Protein AF-A0A821WD54-F1 (afdb_monomer_lite)

Secondary structure (DSSP, 8-state):
-------------PPPP-S------S-HHHHHHHHHHHTT-B----TTSTTTT-B---

Foldseek 3Di:
DDDDDPPDDDPPDDPDDDPDDDDDDPDPVVVVVCQVVQAQDQPDDDPPDPRRRPGDHD

Structure (mmCIF, N/CA/C/O backbone):
data_AF-A0A821WD54-F1
#
_entry.id   AF-A0A821WD54-F1
#
loop_
_atom_site.group_PDB
_atom_site.id
_atom_site.type_symbol
_atom_site.label_atom_id
_atom_site.label_alt_id
_atom_site.label_comp_id
_atom_site.label_asym_id
_atom_site.label_entity_id
_atom_site.label_seq_id
_atom_site.pdbx_PDB_ins_code
_atom_site.Cartn_x
_atom_site.Cartn_y
_atom_site.Cartn_z
_atom_site.occupancy
_atom_site.B_iso_or_equiv
_atom_site.auth_seq_id
_atom_site.auth_comp_id
_atom_site.auth_asym_id
_atom_site.auth_atom_id
_atom_site.pdbx_PDB_model_num
ATOM 1 N N . PHE A 1 1 ? 39.999 1.575 -43.988 1.00 41.12 1 PHE A N 1
ATOM 2 C CA . PHE A 1 1 ? 40.147 2.192 -42.656 1.00 41.12 1 PHE A CA 1
ATOM 3 C C . PHE A 1 1 ? 38.863 1.906 -41.897 1.00 41.12 1 PHE A C 1
ATOM 5 O O . PHE A 1 1 ? 37.801 2.190 -42.430 1.00 41.12 1 PHE A O 1
ATOM 12 N N . PHE A 1 2 ? 38.978 1.147 -40.806 1.00 41.12 2 PHE A N 1
ATOM 13 C CA . PHE A 1 2 ? 37.906 0.368 -40.175 1.00 41.12 2 PHE A CA 1
ATOM 14 C C . PHE A 1 2 ? 36.747 1.218 -39.628 1.00 41.12 2 PHE A C 1
ATOM 16 O O . PHE A 1 2 ? 36.951 2.348 -39.191 1.00 41.12 2 PHE A O 1
ATOM 23 N N . ASN A 1 3 ? 35.548 0.625 -39.677 1.00 42.44 3 ASN A N 1
ATOM 24 C CA . ASN A 1 3 ? 34.288 1.150 -39.154 1.00 42.44 3 ASN A CA 1
ATOM 25 C C . ASN A 1 3 ? 34.395 1.480 -37.662 1.00 42.44 3 ASN A C 1
ATOM 27 O O . ASN A 1 3 ? 34.955 0.708 -36.888 1.00 42.44 3 ASN A O 1
ATOM 31 N N . ILE A 1 4 ? 33.798 2.605 -37.279 1.00 55.53 4 ILE A N 1
ATOM 32 C CA . ILE A 1 4 ? 33.590 2.989 -35.885 1.00 55.53 4 ILE A CA 1
ATOM 33 C C . ILE A 1 4 ? 32.450 2.116 -35.354 1.00 55.53 4 ILE A C 1
ATOM 35 O O . ILE A 1 4 ? 31.314 2.237 -35.812 1.00 55.53 4 ILE A O 1
ATOM 39 N N . GLU A 1 5 ? 32.760 1.207 -34.433 1.00 58.66 5 GLU A N 1
ATOM 40 C CA . GLU A 1 5 ? 31.745 0.498 -33.657 1.00 58.66 5 GLU A CA 1
ATOM 41 C C . GLU A 1 5 ? 31.107 1.489 -32.676 1.00 58.66 5 GLU A C 1
ATOM 43 O O . GLU A 1 5 ? 31.766 2.053 -31.804 1.00 58.66 5 GLU A O 1
ATOM 48 N N . ASP A 1 6 ? 29.816 1.746 -32.873 1.00 59.91 6 ASP A N 1
ATOM 49 C CA . ASP A 1 6 ? 28.979 2.528 -31.968 1.00 59.91 6 ASP A CA 1
ATOM 50 C C . ASP A 1 6 ? 28.744 1.669 -30.712 1.00 59.91 6 ASP A C 1
ATOM 52 O O . ASP A 1 6 ? 27.922 0.745 -30.716 1.00 59.91 6 ASP A O 1
ATOM 56 N N . GLU A 1 7 ? 29.535 1.895 -29.656 1.00 55.25 7 GLU A N 1
ATOM 57 C CA . GLU A 1 7 ? 29.376 1.198 -28.379 1.00 55.25 7 GLU A CA 1
ATOM 58 C C . GLU A 1 7 ? 27.992 1.508 -27.789 1.00 55.25 7 GLU A C 1
ATOM 60 O O . GLU A 1 7 ? 27.704 2.576 -27.239 1.00 55.25 7 GLU A O 1
ATOM 65 N N . GLY A 1 8 ? 27.100 0.528 -27.934 1.00 56.59 8 GLY A N 1
ATOM 66 C CA . GLY A 1 8 ? 25.723 0.576 -27.483 1.00 56.59 8 GLY A CA 1
ATOM 67 C C . GLY A 1 8 ? 25.598 0.925 -26.000 1.00 56.59 8 GLY A C 1
ATOM 68 O O . GLY A 1 8 ? 25.931 0.132 -25.126 1.00 56.59 8 GLY A O 1
ATOM 69 N N . LYS A 1 9 ? 25.045 2.118 -25.754 1.00 51.56 9 LYS A N 1
ATOM 70 C CA . LYS A 1 9 ? 24.340 2.613 -24.555 1.00 51.56 9 LYS A CA 1
ATOM 71 C C . LYS A 1 9 ? 24.453 1.733 -23.304 1.00 51.56 9 LYS A C 1
ATOM 73 O O . LYS A 1 9 ? 23.816 0.684 -23.200 1.00 51.56 9 LYS A O 1
ATOM 78 N N . SER A 1 10 ? 25.133 2.278 -22.295 1.00 57.69 10 SER A N 1
ATOM 79 C CA . SER A 1 10 ? 25.212 1.745 -20.935 1.00 57.69 10 SER A CA 1
ATOM 80 C C . SER A 1 10 ? 23.862 1.216 -20.433 1.00 57.69 10 SER A C 1
ATOM 82 O O . SER A 1 10 ? 22.842 1.915 -20.368 1.00 57.69 10 SER A O 1
ATOM 84 N N . LYS A 1 11 ? 23.854 -0.068 -20.071 1.00 62.53 11 LYS A N 1
ATOM 85 C CA . LYS A 1 11 ? 22.733 -0.733 -19.413 1.00 62.53 11 LYS A 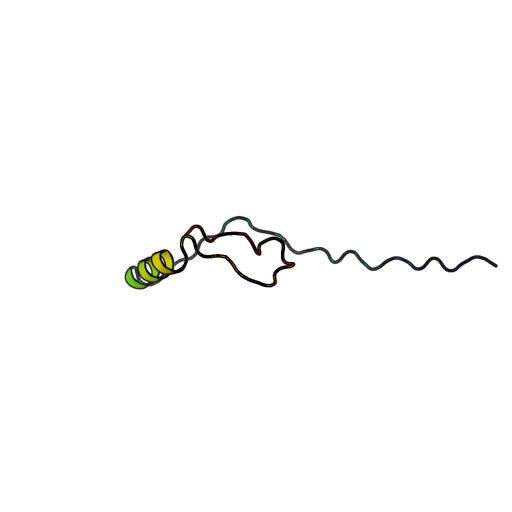CA 1
ATOM 86 C C . LYS A 1 11 ? 22.544 -0.047 -18.060 1.00 62.53 11 LYS A C 1
ATOM 88 O O . LYS A 1 11 ? 23.269 -0.343 -17.120 1.00 62.53 11 LYS A O 1
ATOM 93 N N . ARG A 1 12 ? 21.608 0.908 -17.968 1.00 66.19 12 ARG A N 1
ATOM 94 C CA . ARG A 1 12 ? 21.235 1.524 -16.686 1.00 66.19 12 ARG A CA 1
ATOM 95 C C . ARG A 1 12 ? 20.836 0.405 -15.736 1.00 66.19 12 ARG A C 1
ATOM 97 O O . ARG A 1 12 ? 19.809 -0.247 -15.945 1.00 66.19 12 ARG A O 1
ATOM 104 N N . GLU A 1 13 ? 21.678 0.174 -14.742 1.00 66.75 13 GLU A N 1
ATOM 105 C CA . GLU A 1 13 ? 21.439 -0.802 -13.698 1.00 66.75 13 GLU A CA 1
ATOM 106 C C . GLU A 1 13 ? 20.172 -0.360 -12.966 1.00 66.75 13 GLU A C 1
ATOM 108 O O . GLU A 1 13 ? 20.093 0.724 -12.383 1.00 66.75 13 GLU A O 1
ATOM 113 N N . ARG A 1 14 ? 19.100 -1.133 -13.147 1.00 71.25 14 ARG A N 1
ATOM 114 C CA . ARG A 1 14 ? 17.834 -0.857 -12.475 1.00 71.25 14 ARG A CA 1
ATOM 115 C C . ARG A 1 14 ? 18.098 -1.181 -11.014 1.00 71.25 14 ARG A C 1
ATOM 117 O O . ARG A 1 14 ? 18.463 -2.317 -10.729 1.00 71.25 14 ARG A O 1
ATOM 124 N N . GLY A 1 15 ? 17.965 -0.180 -10.144 1.00 76.88 15 GLY A N 1
ATOM 125 C CA . GLY A 1 15 ? 18.153 -0.344 -8.705 1.00 76.88 15 GLY A CA 1
ATOM 126 C C . GLY A 1 15 ? 17.355 -1.529 -8.143 1.00 76.88 15 GLY A C 1
ATOM 127 O O . GLY A 1 15 ? 16.467 -2.059 -8.824 1.00 76.88 15 GLY A O 1
ATOM 128 N N . PRO A 1 16 ? 17.675 -1.959 -6.913 1.00 80.38 16 PRO A N 1
ATOM 129 C CA . PRO A 1 16 ? 17.071 -3.140 -6.314 1.00 80.38 16 PRO A CA 1
ATOM 130 C C . PRO A 1 16 ? 15.544 -3.055 -6.363 1.00 80.38 16 PRO A C 1
ATOM 132 O O . PRO A 1 16 ? 14.949 -2.016 -6.069 1.00 80.38 16 PRO A O 1
ATOM 135 N N . LYS A 1 17 ? 14.924 -4.157 -6.786 1.00 83.06 17 LYS A N 1
ATOM 136 C CA . LYS A 1 17 ? 13.474 -4.324 -6.787 1.00 83.06 17 LYS A CA 1
ATOM 137 C C . LYS A 1 17 ? 13.094 -5.102 -5.541 1.00 83.06 17 LYS A C 1
ATOM 139 O O . LYS A 1 17 ? 13.662 -6.163 -5.298 1.00 83.06 17 LYS A O 1
ATOM 144 N N . TYR A 1 18 ? 12.134 -4.577 -4.801 1.00 85.31 18 TYR A N 1
ATOM 145 C CA . TYR A 1 18 ? 11.596 -5.212 -3.609 1.00 85.31 18 TYR A CA 1
ATOM 146 C C . TYR A 1 18 ? 10.175 -5.675 -3.900 1.00 85.31 18 TYR A C 1
ATOM 148 O O . TYR A 1 18 ? 9.441 -4.989 -4.611 1.00 85.31 18 TYR A O 1
ATOM 156 N N . THR A 1 19 ? 9.822 -6.837 -3.371 1.00 86.62 19 THR A N 1
ATOM 157 C CA . THR A 1 19 ? 8.492 -7.440 -3.491 1.00 86.62 19 THR A CA 1
ATOM 158 C C . THR A 1 19 ? 7.624 -7.133 -2.269 1.00 86.62 19 THR A C 1
ATOM 160 O O . THR A 1 19 ? 6.411 -7.010 -2.401 1.00 86.62 19 THR A O 1
ATOM 163 N N . GLU A 1 20 ? 8.231 -6.907 -1.099 1.00 89.62 20 GLU A N 1
ATOM 164 C CA . GLU A 1 20 ? 7.529 -6.623 0.156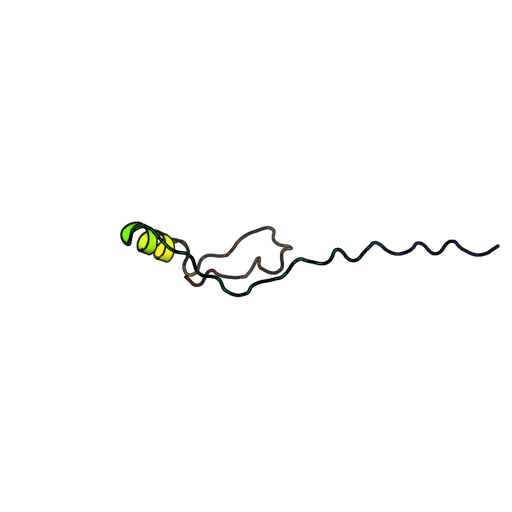 1.00 89.62 20 GLU A CA 1
ATOM 165 C C . GLU A 1 20 ? 8.239 -5.543 0.995 1.00 89.62 20 GLU A C 1
ATOM 167 O O . GLU A 1 20 ? 9.444 -5.308 0.868 1.00 89.62 20 GLU A O 1
ATOM 172 N N . GLY A 1 21 ? 7.482 -4.905 1.894 1.00 90.88 21 GLY A N 1
ATOM 173 C CA . GLY A 1 21 ? 7.980 -3.938 2.872 1.00 90.88 21 GLY A CA 1
ATOM 174 C C . GLY A 1 21 ? 6.975 -3.694 4.001 1.00 90.88 21 GLY A C 1
ATOM 175 O O . GLY A 1 21 ? 5.785 -3.960 3.846 1.00 90.88 21 GLY A O 1
ATOM 176 N N . TRP A 1 22 ? 7.454 -3.185 5.137 1.00 92.12 22 TRP A N 1
ATOM 177 C CA . TRP A 1 22 ? 6.629 -2.902 6.316 1.00 92.12 22 TRP A CA 1
ATOM 178 C C . TRP A 1 22 ? 6.432 -1.399 6.495 1.00 92.12 22 TRP A C 1
ATOM 180 O O . TRP A 1 22 ? 7.368 -0.617 6.328 1.00 92.12 22 TRP A O 1
ATOM 190 N N . VAL A 1 23 ? 5.215 -1.000 6.863 1.00 90.88 23 VAL A N 1
ATOM 191 C CA . VAL A 1 23 ? 4.865 0.391 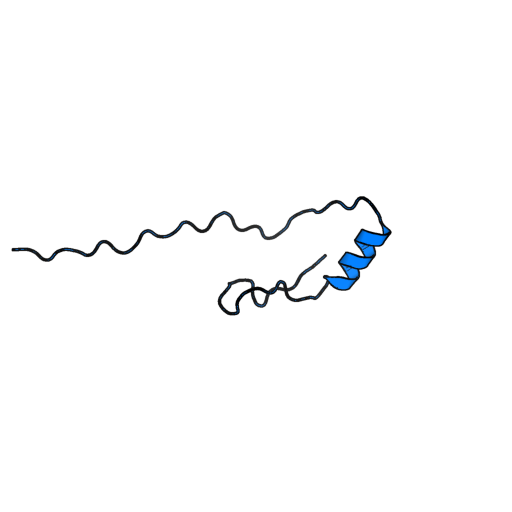7.173 1.00 90.88 23 VAL A CA 1
ATOM 192 C C . VAL A 1 23 ? 4.231 0.446 8.556 1.00 90.88 23 VAL A C 1
ATOM 194 O O . VAL A 1 23 ? 3.308 -0.309 8.858 1.00 90.88 23 VAL A O 1
ATOM 197 N N . GLU A 1 24 ? 4.708 1.364 9.391 1.00 94.81 24 GLU A N 1
ATOM 198 C CA . GLU A 1 24 ? 4.187 1.583 10.738 1.00 94.81 24 GLU A CA 1
ATOM 199 C C . GLU A 1 24 ? 3.260 2.800 10.775 1.00 94.81 24 GLU A C 1
ATOM 201 O O . GLU A 1 24 ? 3.564 3.865 10.232 1.00 94.81 24 GLU A O 1
ATOM 206 N N . PHE A 1 25 ? 2.125 2.660 11.461 1.00 94.38 25 PHE A N 1
ATOM 207 C CA . PHE A 1 25 ? 1.146 3.732 11.624 1.00 94.38 25 PHE A CA 1
ATOM 208 C C . PHE A 1 25 ? 1.082 4.184 13.079 1.00 94.38 25 PHE A C 1
ATOM 210 O O . PHE A 1 25 ? 0.947 3.370 13.990 1.00 94.38 25 PHE A O 1
ATOM 217 N N . LYS A 1 26 ? 1.074 5.504 13.298 1.00 95.62 26 LYS A N 1
ATOM 218 C CA . LYS A 1 26 ? 0.914 6.094 14.640 1.00 95.62 26 LYS A CA 1
ATOM 219 C C . LYS A 1 26 ? -0.478 5.861 15.235 1.00 95.62 26 LYS A C 1
ATOM 221 O O . LYS A 1 26 ? -0.636 5.848 16.450 1.00 95.62 26 LYS A O 1
ATOM 226 N N . SER A 1 27 ? -1.494 5.708 14.385 1.00 97.31 27 SER A N 1
ATOM 227 C CA . SER A 1 27 ? -2.894 5.565 14.782 1.00 97.31 27 SER A CA 1
ATOM 228 C C . SER A 1 27 ? -3.533 4.364 14.100 1.00 97.31 27 SER A C 1
ATOM 230 O O . SER A 1 27 ? -3.471 4.200 12.880 1.00 97.31 27 SER A O 1
ATOM 232 N N . LYS A 1 28 ? -4.247 3.557 14.891 1.00 96.19 28 LYS A N 1
ATOM 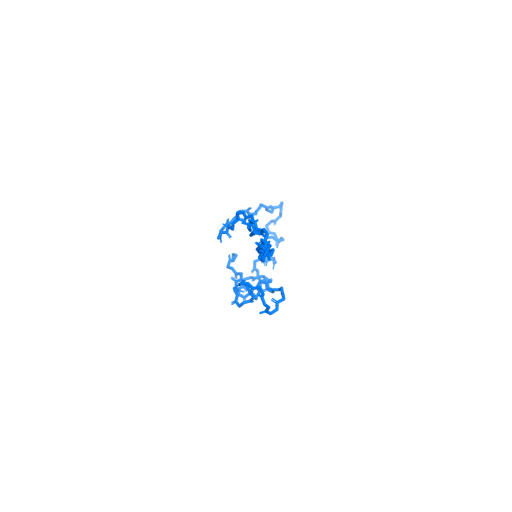233 C CA . LYS A 1 28 ? -5.013 2.405 14.395 1.00 96.19 28 LYS A CA 1
ATOM 234 C C . LYS A 1 28 ? -6.139 2.813 13.443 1.00 96.19 28 LYS A C 1
ATOM 236 O O . LYS A 1 28 ? -6.514 2.030 12.572 1.00 96.19 28 LYS A O 1
ATOM 241 N N . ARG A 1 29 ? -6.716 4.007 13.618 1.00 96.94 29 ARG A N 1
ATOM 242 C CA . ARG A 1 29 ? -7.780 4.504 12.734 1.00 96.94 29 ARG A CA 1
ATOM 243 C C . ARG A 1 29 ? -7.242 4.738 11.326 1.00 96.94 29 ARG A C 1
ATOM 245 O O . ARG A 1 29 ? -7.877 4.307 10.367 1.00 96.94 29 ARG A O 1
ATOM 252 N N . ASP A 1 30 ? -6.070 5.354 11.234 1.00 95.25 30 ASP A N 1
ATOM 253 C CA . ASP A 1 30 ? -5.442 5.692 9.960 1.00 95.25 30 ASP A CA 1
ATOM 254 C C . ASP A 1 30 ? -4.985 4.420 9.245 1.00 95.25 30 ASP A C 1
ATOM 256 O O . ASP A 1 30 ? -5.287 4.246 8.069 1.00 95.25 30 ASP A O 1
ATOM 260 N N . ALA A 1 31 ? -4.406 3.466 9.984 1.00 95.44 31 ALA A N 1
ATOM 261 C CA . ALA A 1 31 ? -4.058 2.151 9.445 1.00 95.44 31 ALA A CA 1
ATOM 262 C C . ALA A 1 31 ? -5.263 1.460 8.781 1.00 95.44 31 ALA A C 1
ATOM 264 O O . ALA A 1 31 ? -5.181 1.003 7.644 1.00 95.44 31 ALA A O 1
ATOM 265 N N . LYS A 1 32 ? -6.420 1.433 9.459 1.00 95.56 32 LYS A N 1
ATOM 266 C CA . LYS A 1 32 ? -7.642 0.816 8.916 1.00 95.56 32 LYS A CA 1
ATOM 267 C C . LYS A 1 32 ? -8.190 1.547 7.694 1.00 95.56 32 LYS A C 1
ATOM 269 O O . LYS A 1 32 ? -8.697 0.899 6.781 1.00 95.56 32 LYS A O 1
ATOM 274 N N . LEU A 1 33 ? -8.147 2.880 7.701 1.00 95.88 33 LEU A N 1
ATOM 275 C CA . LEU A 1 33 ? -8.609 3.686 6.574 1.00 95.88 33 LEU A CA 1
ATOM 276 C C . LEU A 1 33 ? -7.768 3.391 5.330 1.00 95.88 33 LEU A C 1
ATOM 278 O O . LEU A 1 33 ? -8.330 3.089 4.281 1.00 95.88 33 LEU A O 1
ATOM 282 N N . ILE A 1 34 ? -6.444 3.410 5.481 1.00 94.56 34 ILE A N 1
ATOM 283 C CA . ILE A 1 34 ? -5.501 3.151 4.394 1.00 94.56 34 ILE A CA 1
ATOM 284 C C . ILE A 1 34 ? -5.618 1.713 3.893 1.00 94.56 34 ILE A C 1
ATOM 286 O O . ILE A 1 34 ? -5.733 1.516 2.689 1.00 94.56 34 ILE A O 1
ATOM 290 N N . ALA A 1 35 ? -5.694 0.724 4.787 1.00 94.50 35 ALA A N 1
ATOM 291 C CA . ALA A 1 35 ? -5.899 -0.669 4.393 1.00 94.50 35 ALA A CA 1
ATOM 292 C C . ALA A 1 35 ? -7.174 -0.836 3.553 1.00 94.50 35 ALA A C 1
ATOM 294 O O . ALA A 1 35 ? -7.149 -1.454 2.496 1.00 94.50 35 ALA A O 1
ATOM 295 N N . LYS A 1 36 ? -8.285 -0.207 3.956 1.00 94.19 36 LYS A N 1
ATOM 296 C CA . LYS A 1 36 ? -9.532 -0.251 3.178 1.00 94.19 36 LYS A CA 1
ATOM 297 C C . LYS A 1 36 ? -9.414 0.456 1.824 1.00 94.19 36 LYS A C 1
ATOM 299 O O . LYS A 1 36 ? -10.075 0.046 0.875 1.00 94.19 36 LYS A O 1
ATOM 304 N N . GLN A 1 37 ? -8.651 1.543 1.756 1.00 93.31 37 GLN A N 1
ATOM 305 C CA . GLN A 1 37 ? -8.503 2.333 0.537 1.00 93.31 37 GLN A CA 1
ATOM 306 C C . GLN A 1 37 ? -7.545 1.706 -0.465 1.00 93.31 37 GLN A C 1
ATOM 308 O O . GLN A 1 37 ? -7.799 1.823 -1.654 1.00 93.31 37 GLN A O 1
ATOM 313 N N . LEU A 1 38 ? -6.457 1.092 -0.006 1.00 91.50 38 LEU A N 1
ATOM 314 C CA . LEU A 1 38 ? -5.397 0.588 -0.871 1.00 91.50 38 LEU A CA 1
ATOM 315 C C . LEU A 1 38 ? -5.532 -0.899 -1.171 1.00 91.50 38 LEU A C 1
ATOM 317 O O . LEU A 1 38 ? -5.157 -1.300 -2.265 1.00 91.50 38 LEU A O 1
ATOM 321 N N . ASN A 1 39 ? -6.076 -1.712 -0.261 1.00 93.06 39 ASN A N 1
ATOM 322 C CA . ASN A 1 39 ? -6.214 -3.139 -0.523 1.00 93.06 39 ASN A CA 1
ATOM 323 C C . ASN A 1 39 ? -7.036 -3.377 -1.799 1.00 93.06 39 ASN A C 1
ATOM 325 O O . ASN A 1 39 ? -8.111 -2.796 -1.985 1.00 93.06 39 ASN A O 1
ATOM 329 N N . ASN A 1 40 ? -6.519 -4.236 -2.673 1.00 90.44 40 ASN A N 1
ATOM 330 C CA . ASN A 1 40 ? -7.071 -4.535 -3.992 1.00 90.44 40 ASN A CA 1
ATOM 331 C C . ASN A 1 40 ? -7.120 -3.351 -4.980 1.00 90.44 40 ASN A C 1
ATOM 333 O O . ASN A 1 40 ? -7.834 -3.424 -5.980 1.00 90.44 40 ASN A O 1
ATOM 337 N N . GLN A 1 41 ? -6.377 -2.265 -4.743 1.00 92.62 41 GLN A N 1
ATOM 338 C CA . GLN A 1 41 ? -6.209 -1.191 -5.727 1.00 92.62 41 GLN A CA 1
ATOM 339 C C . GLN A 1 41 ? -4.953 -1.390 -6.571 1.00 92.62 41 GLN A C 1
ATOM 341 O O . GLN A 1 41 ? -3.943 -1.899 -6.094 1.00 92.62 41 GLN A O 1
ATOM 346 N N . GLN A 1 42 ? -4.997 -0.934 -7.823 1.00 91.75 42 GLN A N 1
ATOM 347 C CA . GLN A 1 42 ? -3.839 -0.930 -8.715 1.00 91.75 42 GLN A CA 1
ATOM 348 C C . GLN A 1 42 ? -2.714 -0.065 -8.131 1.00 91.75 42 GLN A C 1
ATOM 350 O O . GLN A 1 42 ? -2.957 1.059 -7.682 1.00 91.75 42 GLN A O 1
ATOM 355 N N . VAL A 1 43 ? -1.475 -0.562 -8.186 1.00 89.69 43 VAL A N 1
ATOM 356 C CA . VAL A 1 43 ? -0.279 0.191 -7.760 1.00 89.69 43 VAL A CA 1
ATOM 357 C C . VAL A 1 43 ? -0.126 1.481 -8.572 1.00 89.69 43 VAL A C 1
ATOM 359 O O . VAL A 1 43 ? 0.316 2.515 -8.066 1.00 89.69 43 VAL A O 1
ATOM 362 N N . GLY A 1 44 ? -0.571 1.437 -9.827 1.00 88.06 44 GLY A N 1
ATOM 363 C CA . GLY A 1 44 ? -0.617 2.564 -10.742 1.00 88.06 44 GLY A CA 1
ATOM 364 C C . GLY A 1 44 ? 0.705 2.762 -11.480 1.00 88.06 44 GLY A C 1
ATOM 365 O O . GLY A 1 44 ? 1.475 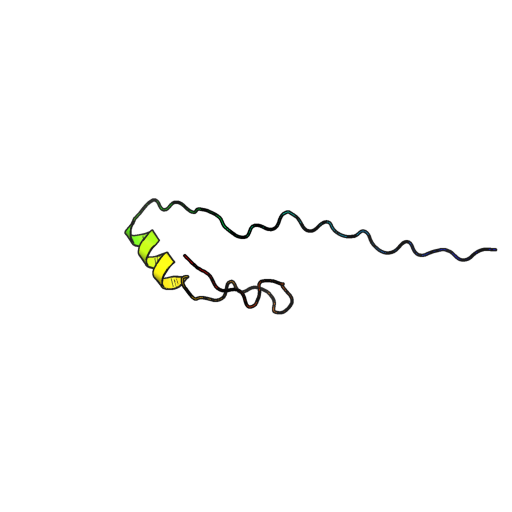1.833 -11.717 1.00 88.06 44 GLY A O 1
ATOM 366 N N . GLY A 1 45 ? 0.968 4.003 -11.888 1.00 88.00 45 GLY A N 1
ATOM 367 C CA . GLY A 1 45 ? 2.132 4.352 -12.703 1.00 88.00 45 GLY A CA 1
ATOM 368 C C . GLY A 1 45 ? 1.833 4.407 -14.202 1.00 88.00 45 GLY A C 1
ATOM 369 O O . GLY A 1 45 ? 0.686 4.473 -14.644 1.00 88.00 45 GLY A O 1
ATOM 370 N N . ARG A 1 46 ? 2.890 4.465 -15.019 1.00 90.06 46 ARG A N 1
ATOM 371 C CA . ARG A 1 46 ? 2.748 4.574 -16.481 1.00 90.06 46 ARG A CA 1
ATOM 372 C C . ARG A 1 46 ? 2.455 3.191 -17.051 1.00 90.06 46 ARG A C 1
ATOM 374 O O . ARG A 1 46 ? 3.158 2.261 -16.709 1.00 90.06 46 ARG A O 1
ATOM 381 N N . ARG A 1 47 ? 1.575 3.068 -18.050 1.00 89.25 47 ARG A N 1
ATOM 382 C CA . ARG A 1 47 ? 1.228 1.777 -18.696 1.00 89.25 47 ARG A CA 1
ATOM 383 C C . ARG A 1 47 ? 2.413 0.902 -19.146 1.00 89.25 47 ARG A C 1
ATOM 385 O O . ARG A 1 47 ? 2.261 -0.285 -19.375 1.00 89.25 47 ARG A O 1
ATOM 392 N N . ARG A 1 48 ? 3.596 1.489 -19.345 1.00 89.62 48 ARG A N 1
ATOM 393 C CA . ARG A 1 48 ? 4.818 0.773 -19.751 1.00 89.62 48 ARG A CA 1
ATOM 394 C C . ARG A 1 48 ? 5.691 0.319 -18.571 1.00 89.62 48 ARG A C 1
ATOM 396 O O . ARG A 1 48 ? 6.773 -0.212 -18.813 1.00 89.62 48 ARG A O 1
ATOM 403 N N . THR A 1 49 ? 5.302 0.584 -17.323 1.00 86.50 49 THR A N 1
ATOM 404 C CA . THR A 1 49 ? 6.049 0.118 -16.149 1.00 86.50 49 THR A CA 1
ATOM 405 C C . THR A 1 49 ? 5.706 -1.338 -15.840 1.00 86.50 49 THR A C 1
ATOM 407 O O . THR A 1 49 ? 4.545 -1.709 -15.976 1.00 86.50 49 THR A O 1
ATOM 410 N N . PRO A 1 50 ? 6.680 -2.157 -15.399 1.00 84.38 50 PRO A N 1
ATOM 411 C CA . PRO A 1 50 ? 6.452 -3.576 -15.104 1.00 84.38 50 PRO 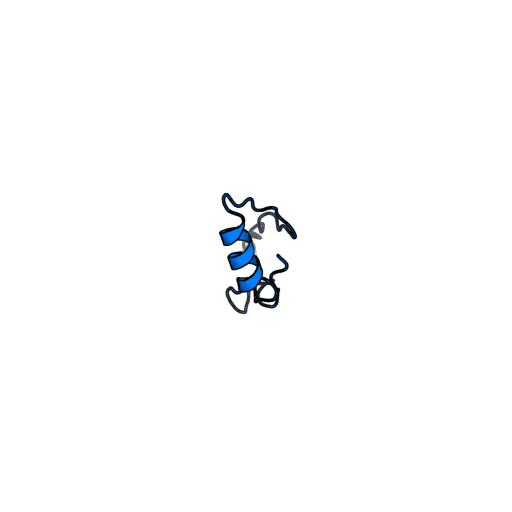A CA 1
ATOM 412 C C . PRO A 1 50 ? 5.332 -3.851 -14.093 1.00 84.38 50 PRO A C 1
ATOM 414 O O . PRO A 1 50 ? 4.629 -4.836 -14.240 1.00 84.38 50 PRO A O 1
ATOM 417 N N . TRP A 1 51 ? 5.150 -2.959 -13.119 1.00 86.75 51 TRP A N 1
ATOM 418 C CA . TRP A 1 51 ? 4.161 -3.073 -12.041 1.00 86.75 51 TRP A CA 1
ATOM 419 C C . TRP A 1 51 ? 2.830 -2.379 -12.355 1.00 86.75 51 TRP A C 1
ATOM 421 O O . TRP A 1 51 ? 2.038 -2.124 -11.454 1.00 86.75 51 TRP A O 1
ATOM 431 N N . TYR A 1 52 ? 2.587 -1.997 -13.615 1.00 89.25 52 TYR A N 1
ATOM 432 C CA . TYR A 1 52 ? 1.355 -1.289 -13.965 1.00 89.25 52 TYR A CA 1
ATOM 433 C C . TYR A 1 52 ? 0.121 -2.122 -13.608 1.00 89.25 52 TYR A C 1
ATOM 435 O O . TYR A 1 52 ? -0.786 -1.599 -12.979 1.00 89.25 52 TYR A O 1
ATOM 443 N N . ASP A 1 53 ? 0.113 -3.412 -13.934 1.00 89.75 53 ASP A N 1
ATOM 444 C CA . ASP A 1 53 ? -1.017 -4.311 -13.664 1.00 89.75 53 ASP A CA 1
ATOM 445 C C . ASP A 1 53 ? -0.961 -4.960 -12.263 1.00 89.75 53 ASP A C 1
ATOM 447 O O . ASP A 1 53 ? -1.772 -5.830 -11.953 1.00 89.75 53 ASP A O 1
ATOM 451 N N . GLU A 1 54 ? -0.014 -4.556 -11.407 1.00 90.75 54 GLU A N 1
ATOM 452 C CA . GLU A 1 54 ? 0.095 -5.069 -10.037 1.00 90.75 54 GLU A CA 1
ATOM 453 C C . GLU A 1 54 ? -0.925 -4.408 -9.097 1.00 90.75 54 GLU A C 1
ATOM 455 O O . GLU A 1 54 ? -1.354 -3.264 -9.287 1.00 90.75 54 GLU A O 1
ATOM 460 N N . ILE A 1 55 ? -1.303 -5.148 -8.053 1.00 93.06 55 ILE A N 1
ATOM 461 C CA . ILE A 1 55 ? -2.338 -4.782 -7.085 1.00 93.06 55 ILE A CA 1
ATOM 462 C C . ILE A 1 55 ? -1.715 -4.701 -5.688 1.00 93.06 55 ILE A C 1
ATOM 464 O O . ILE A 1 55 ? -0.940 -5.570 -5.294 1.00 93.06 55 ILE A O 1
ATOM 468 N N . TRP A 1 56 ? -2.085 -3.675 -4.925 1.00 90.88 56 TRP A N 1
ATOM 469 C CA . TRP A 1 56 ? -1.725 -3.546 -3.518 1.00 90.88 56 TRP A CA 1
ATOM 470 C C . TRP A 1 56 ? -2.392 -4.636 -2.672 1.00 90.88 56 TRP A C 1
ATOM 472 O O . TRP A 1 56 ? -3.618 -4.770 -2.665 1.00 90.88 56 TRP A O 1
ATOM 482 N N . ASN A 1 57 ? -1.575 -5.350 -1.901 1.00 87.94 57 ASN A N 1
ATOM 483 C CA . ASN A 1 57 ? -2.000 -6.268 -0.850 1.00 87.94 57 ASN A CA 1
ATOM 484 C C . ASN A 1 57 ? -1.472 -5.722 0.486 1.00 87.94 57 ASN A C 1
ATOM 486 O O . ASN A 1 57 ? -0.269 -5.788 0.739 1.00 87.94 57 ASN A O 1
ATOM 490 N N . ILE A 1 58 ? -2.355 -5.090 1.266 1.00 85.56 58 ILE A N 1
ATOM 491 C CA . ILE A 1 58 ? -2.049 -4.393 2.531 1.00 85.56 58 ILE A CA 1
ATOM 492 C C . ILE A 1 58 ? -2.791 -5.044 3.691 1.00 85.56 58 ILE A C 1
ATOM 494 O O . ILE A 1 58 ? -4.010 -5.293 3.539 1.00 85.56 58 ILE A O 1
#

InterPro domains:
  IPR035979 RNA-binding domain superfamily [SSF54928] (15-48)
  IPR039119 ABT1/Esf2 [PTHR12311] (9-58)

pLDDT: mean 82.33, std 15.89, range [41.12, 97.31]

Sequence (58 aa):
FFNIEDEGKSKRERGPKYTEGWVEFKSKRDAKLIAKQLNNQQVGGRRRTPWYDEIWNI

Radius of gyration: 20.33 Å; chains: 1; bounding box: 50×14×57 Å

Organism: NCBI:txid392032